Protein AF-A0A948UYG7-F1 (afdb_monomer_lite)

Radius of gyration: 14.76 Å; chains: 1; bounding box: 35×38×38 Å

Foldseek 3Di:
DDFPDKWKWAADDPPAGFIWTADPNWIWTWHQDPPFRWIWIDTPPWIKIWHWDDDQKTKIFIDTPPDTAKIWIDHPVDQWIWIDGPVAIWIFHFDPPDPWTKTFIGGPHDGQKIKTAPDPPDPMIMITGRDPPDDPVNVVVSNSVVNSVRDPPPVVPD

Sequence (158 aa):
MKPFRVIDCIPKRFPQKGFRLEHDGKLFDFTPYANLSGWKIAVGNVQYTIRRKGLLRFRWSMMHGSDTLITAEHDATQFHIDIISPSSVMRAERNPLIFLSTVDLVHGQEILAKIAPKHPFASAIRITLFTRDLPTETILFAVCLAISLWSPLPWRFR

Structure (mmCIF, N/CA/C/O backbone):
data_AF-A0A948UYG7-F1
#
_entry.id   AF-A0A948UYG7-F1
#
loop_
_atom_site.group_PDB
_atom_site.id
_atom_site.type_symbol
_atom_site.label_atom_id
_atom_site.label_alt_id
_atom_site.label_comp_id
_atom_site.label_asym_id
_atom_site.label_entity_id
_atom_site.label_seq_id
_atom_site.pdbx_PDB_ins_code
_atom_site.Cartn_x
_atom_site.Cartn_y
_atom_site.Cartn_z
_atom_site.occupancy
_atom_site.B_iso_or_equiv
_atom_site.auth_seq_id
_atom_site.auth_comp_id
_atom_site.auth_asym_id
_atom_site.auth_atom_id
_atom_site.pdbx_PDB_model_num
ATOM 1 N N . MET A 1 1 ? 5.744 21.004 -8.518 1.00 73.00 1 MET A N 1
ATOM 2 C CA . MET A 1 1 ? 4.387 20.624 -8.069 1.00 73.00 1 MET A CA 1
ATOM 3 C C . MET A 1 1 ? 4.318 20.746 -6.551 1.00 73.00 1 MET A C 1
ATOM 5 O O . MET A 1 1 ? 5.221 20.247 -5.887 1.00 73.00 1 MET A O 1
ATOM 9 N N . LYS A 1 2 ? 3.340 21.475 -5.999 1.00 83.44 2 LYS A N 1
ATOM 10 C CA . LYS A 1 2 ? 3.215 21.678 -4.542 1.00 83.44 2 LYS A CA 1
ATOM 11 C C . LYS A 1 2 ? 2.467 20.484 -3.930 1.00 83.44 2 LYS A C 1
ATOM 13 O O . LYS A 1 2 ? 1.477 20.065 -4.523 1.00 83.44 2 LYS A O 1
ATOM 18 N N . PRO A 1 3 ? 2.906 19.928 -2.789 1.00 88.69 3 PRO A N 1
ATOM 19 C CA . PRO A 1 3 ? 2.177 18.844 -2.145 1.00 88.69 3 PRO A CA 1
ATOM 20 C C . PRO A 1 3 ? 0.804 19.326 -1.676 1.00 88.69 3 PRO A C 1
ATOM 22 O O . PRO A 1 3 ? 0.690 20.396 -1.073 1.00 88.69 3 PRO A O 1
ATOM 25 N N . PHE A 1 4 ? -0.221 18.516 -1.930 1.00 89.81 4 PHE A N 1
ATOM 26 C CA . PHE A 1 4 ? -1.546 18.715 -1.356 1.00 89.81 4 PHE A CA 1
ATOM 27 C C . PHE A 1 4 ? -1.539 18.342 0.131 1.00 89.81 4 PHE A C 1
ATOM 29 O O . PHE A 1 4 ? -2.050 19.091 0.963 1.00 89.81 4 PHE A O 1
ATOM 36 N N . ARG A 1 5 ? -0.930 17.199 0.473 1.00 90.00 5 ARG A N 1
ATOM 37 C CA . ARG A 1 5 ? -0.868 16.694 1.847 1.00 90.00 5 ARG A CA 1
ATOM 38 C C . ARG A 1 5 ? 0.393 15.880 2.087 1.00 90.00 5 ARG 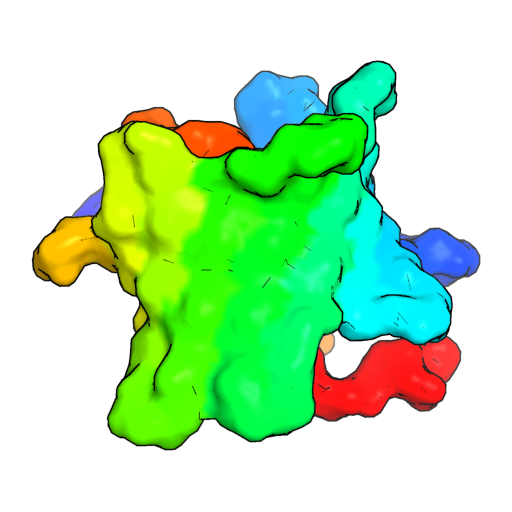A C 1
ATOM 40 O O . ARG A 1 5 ? 0.890 15.204 1.193 1.00 90.00 5 ARG A O 1
ATOM 47 N N . VAL A 1 6 ? 0.875 15.905 3.325 1.00 89.75 6 VAL A N 1
ATOM 48 C CA . VAL A 1 6 ? 1.944 15.028 3.803 1.00 89.75 6 VAL A CA 1
ATOM 49 C C . VAL A 1 6 ? 1.389 14.168 4.930 1.00 89.75 6 VAL A C 1
ATOM 51 O O . VAL A 1 6 ? 0.741 14.680 5.840 1.00 89.75 6 VAL A O 1
ATOM 54 N N . ILE A 1 7 ? 1.618 12.863 4.844 1.00 89.38 7 ILE A N 1
ATOM 55 C CA . ILE A 1 7 ? 1.169 11.866 5.809 1.00 89.38 7 ILE A CA 1
ATOM 56 C C . ILE A 1 7 ? 2.390 11.100 6.292 1.00 89.38 7 ILE A C 1
ATOM 58 O O . ILE A 1 7 ? 3.201 10.634 5.491 1.00 89.38 7 ILE A O 1
ATOM 62 N N . ASP A 1 8 ? 2.511 10.945 7.602 1.00 86.81 8 ASP A N 1
ATOM 63 C CA . ASP A 1 8 ? 3.599 10.189 8.199 1.00 86.81 8 ASP A CA 1
ATOM 64 C C . ASP A 1 8 ? 3.078 8.827 8.683 1.00 86.81 8 ASP A C 1
ATOM 66 O O . ASP A 1 8 ? 2.125 8.731 9.451 1.00 86.81 8 ASP A O 1
ATOM 70 N N . CYS A 1 9 ? 3.718 7.763 8.209 1.00 84.69 9 CYS A N 1
ATOM 71 C CA . CYS A 1 9 ? 3.488 6.388 8.617 1.00 84.69 9 CYS A CA 1
ATOM 72 C C . CYS A 1 9 ? 4.553 6.009 9.659 1.00 84.69 9 CYS A C 1
ATOM 74 O O . CYS A 1 9 ? 5.757 5.961 9.378 1.00 84.69 9 CYS A O 1
ATOM 76 N N . ILE A 1 10 ? 4.104 5.812 10.896 1.00 83.94 10 ILE A N 1
ATOM 77 C CA . ILE A 1 10 ? 4.943 5.680 12.085 1.00 83.94 10 ILE A CA 1
ATOM 78 C C . ILE A 1 10 ? 5.116 4.192 12.412 1.00 83.94 10 ILE A C 1
ATOM 80 O O . ILE A 1 10 ? 4.122 3.470 12.492 1.00 83.94 10 ILE A O 1
ATOM 84 N N . PRO A 1 11 ? 6.345 3.702 12.636 1.00 80.88 11 PRO A N 1
ATOM 85 C CA . PRO A 1 11 ? 6.562 2.323 13.049 1.00 80.88 11 PRO A CA 1
ATOM 86 C C . PRO A 1 11 ? 5.995 2.094 14.455 1.00 80.88 11 PRO A C 1
ATOM 88 O O . PRO A 1 11 ? 6.189 2.907 15.364 1.00 80.88 11 PRO A O 1
ATOM 91 N N . LYS A 1 12 ? 5.327 0.958 14.657 1.00 79.19 12 LYS A N 1
ATOM 92 C CA . LYS A 1 12 ? 4.938 0.504 15.994 1.00 79.19 12 LYS A CA 1
ATOM 93 C C . LYS A 1 12 ? 6.174 -0.014 16.736 1.00 79.19 12 LYS A C 1
ATOM 95 O O . LYS A 1 12 ? 7.045 -0.655 16.147 1.00 79.19 12 LYS A O 1
ATOM 100 N N . ARG A 1 13 ? 6.270 0.309 18.029 1.00 71.69 13 ARG A N 1
ATOM 101 C CA . ARG A 1 13 ? 7.353 -0.157 18.910 1.00 71.69 13 ARG A CA 1
ATOM 102 C C . ARG A 1 13 ? 6.998 -1.518 19.519 1.00 71.69 13 ARG A C 1
ATOM 104 O O . ARG A 1 13 ? 5.827 -1.884 19.608 1.00 71.69 13 ARG A O 1
ATOM 111 N N . PHE A 1 14 ? 8.029 -2.249 19.945 1.00 58.41 14 PHE A N 1
ATOM 112 C CA . PHE A 1 14 ? 7.907 -3.536 20.637 1.00 58.41 14 PHE A CA 1
ATOM 113 C C . PHE A 1 14 ? 6.857 -3.481 21.773 1.00 58.41 14 PHE A C 1
ATOM 115 O O . PHE A 1 14 ? 6.821 -2.473 22.483 1.00 58.41 14 PHE A O 1
ATOM 122 N N . PRO A 1 15 ? 6.019 -4.525 21.966 1.00 61.25 15 PRO A N 1
ATOM 123 C CA . PRO A 1 15 ? 6.032 -5.840 21.302 1.00 61.25 15 PRO A CA 1
ATOM 124 C C . PRO A 1 15 ? 5.285 -5.905 19.958 1.00 61.25 15 PRO A C 1
ATOM 126 O O . PRO A 1 15 ? 5.332 -6.928 19.277 1.00 61.25 15 PRO A O 1
ATOM 129 N N . GLN A 1 16 ? 4.606 -4.834 19.538 1.00 63.88 16 GLN A N 1
ATOM 130 C CA . GLN A 1 16 ? 3.817 -4.833 18.304 1.00 63.88 16 GLN A CA 1
ATOM 131 C C . GLN A 1 16 ? 4.687 -4.442 17.101 1.00 63.88 16 GLN A C 1
ATOM 133 O O . GLN A 1 16 ? 5.018 -3.273 16.917 1.00 63.88 16 GLN A O 1
ATOM 138 N N . LYS A 1 17 ? 5.050 -5.412 16.252 1.00 71.50 17 LYS A N 1
ATOM 139 C CA . LYS A 1 17 ? 5.694 -5.141 14.953 1.00 71.50 17 LYS A CA 1
ATOM 140 C C . LYS A 1 17 ? 4.644 -4.612 13.967 1.00 71.50 17 LYS A C 1
ATOM 142 O O . LYS A 1 17 ? 3.571 -5.197 13.851 1.00 71.50 17 LYS A O 1
ATOM 147 N N . GLY A 1 18 ? 4.939 -3.526 13.250 1.00 80.12 18 GLY A N 1
ATOM 148 C CA . GLY A 1 18 ? 4.016 -2.961 12.262 1.00 80.12 18 GLY A CA 1
ATOM 149 C C . GLY A 1 18 ? 4.156 -1.458 12.063 1.00 80.12 18 GLY A C 1
ATOM 150 O O . GLY A 1 18 ? 5.148 -0.858 12.473 1.00 80.12 18 GLY A O 1
ATOM 151 N N . PHE A 1 19 ? 3.140 -0.854 11.454 1.00 82.62 19 PHE A N 1
ATOM 152 C CA . PHE A 1 19 ? 3.061 0.585 11.221 1.00 82.62 19 PHE A CA 1
ATOM 153 C C . PHE A 1 19 ? 1.683 1.130 11.581 1.00 82.62 19 PHE A C 1
ATOM 155 O O . PHE A 1 19 ? 0.702 0.390 11.635 1.00 82.62 19 PHE A O 1
ATOM 162 N N . ARG A 1 20 ? 1.619 2.435 11.816 1.00 86.88 20 ARG A N 1
ATOM 163 C CA . ARG A 1 20 ? 0.389 3.197 11.978 1.00 86.88 20 ARG A CA 1
ATOM 164 C C . ARG A 1 20 ? 0.417 4.394 11.044 1.00 86.88 20 ARG A C 1
ATOM 166 O O . ARG A 1 20 ? 1.397 5.133 11.018 1.00 86.88 20 ARG A O 1
ATOM 173 N N . LEU A 1 21 ? -0.668 4.592 10.316 1.00 87.88 21 LEU A N 1
ATOM 174 C CA . LEU A 1 21 ? -0.898 5.752 9.463 1.00 87.88 21 LEU A CA 1
ATOM 175 C C . LEU A 1 21 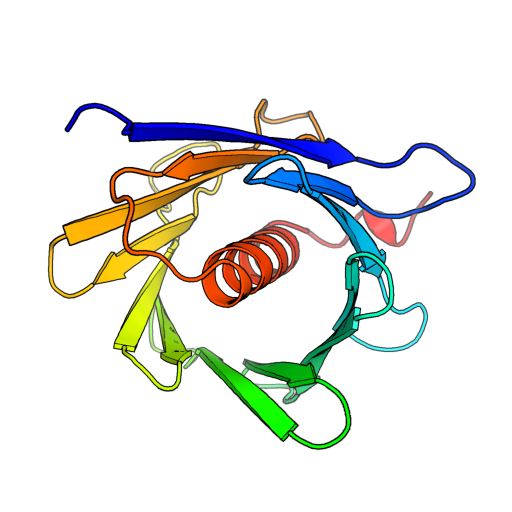? -2.149 6.471 9.954 1.00 87.88 21 LEU A C 1
ATOM 177 O O . LEU A 1 21 ? -3.130 5.819 10.302 1.00 87.88 21 LEU A O 1
ATOM 181 N N . GLU A 1 22 ? -2.132 7.795 9.928 1.00 86.25 22 GLU A N 1
ATOM 182 C CA . GLU A 1 22 ? -3.339 8.601 10.071 1.00 86.25 22 GLU A CA 1
ATOM 183 C C . GLU A 1 22 ? -3.688 9.246 8.729 1.00 86.25 22 GLU A C 1
ATOM 185 O O . GLU A 1 22 ? -2.887 9.985 8.157 1.00 86.25 22 GLU A O 1
ATOM 190 N N . HIS A 1 23 ? -4.882 8.972 8.212 1.00 81.50 23 HIS A N 1
ATOM 191 C CA . HIS A 1 23 ? -5.372 9.557 6.969 1.00 81.50 23 HIS A CA 1
ATOM 192 C C . HIS A 1 23 ? -6.856 9.898 7.108 1.00 81.50 23 HIS A C 1
ATOM 194 O O . HIS A 1 23 ? -7.632 9.099 7.619 1.00 81.50 23 HIS A O 1
ATOM 200 N N . ASP A 1 24 ? -7.237 11.115 6.713 1.00 82.06 24 ASP A N 1
ATOM 201 C CA . ASP A 1 24 ? -8.607 11.643 6.870 1.00 82.06 24 ASP A CA 1
ATOM 202 C C . ASP A 1 24 ? -9.217 11.457 8.272 1.00 82.06 24 ASP A C 1
ATOM 204 O O . ASP A 1 24 ? -10.381 11.096 8.422 1.00 82.06 24 ASP A O 1
ATOM 208 N N . GLY A 1 25 ? -8.411 11.666 9.321 1.00 80.94 25 GLY A N 1
ATOM 209 C CA . GLY A 1 25 ? -8.841 11.509 10.716 1.00 80.94 25 GLY A CA 1
ATOM 210 C C . GLY A 1 25 ? -9.076 10.056 11.144 1.00 80.94 25 GLY A C 1
ATOM 211 O O . GLY A 1 25 ? -9.523 9.808 12.261 1.00 80.94 25 GLY A O 1
ATOM 212 N N . LYS A 1 26 ? -8.772 9.081 10.279 1.00 84.25 26 LYS A N 1
ATOM 213 C CA . LYS A 1 26 ? -8.835 7.648 10.574 1.00 84.25 26 LYS A CA 1
ATOM 214 C C . LYS A 1 26 ? -7.435 7.094 10.800 1.00 84.25 26 LYS A C 1
ATOM 216 O O . LYS A 1 26 ? -6.490 7.429 10.084 1.00 84.25 26 LYS A O 1
ATOM 221 N N . LEU A 1 27 ? -7.318 6.210 11.787 1.00 86.69 27 LEU A N 1
ATOM 222 C CA . LEU A 1 27 ? -6.094 5.468 12.069 1.00 86.69 27 LEU A CA 1
ATOM 223 C C . LEU A 1 27 ? -6.126 4.113 11.364 1.00 86.69 27 LEU A C 1
ATOM 225 O O . LEU A 1 27 ? -7.104 3.372 11.461 1.00 86.69 27 LEU A O 1
ATOM 229 N N . PHE A 1 28 ? -5.025 3.792 10.694 1.00 86.62 28 PHE A N 1
ATOM 230 C CA . PHE A 1 28 ? -4.817 2.552 9.960 1.00 86.62 28 PHE A CA 1
ATOM 231 C C . PHE A 1 28 ? -3.636 1.820 10.575 1.00 86.62 28 PHE A C 1
ATOM 233 O O . PHE A 1 28 ? -2.502 2.308 10.546 1.00 86.62 28 PHE A O 1
ATOM 240 N N . ASP A 1 29 ? -3.905 0.642 11.126 1.00 87.25 29 ASP A N 1
ATOM 241 C CA . ASP A 1 29 ? -2.888 -0.185 11.761 1.00 87.25 29 ASP A CA 1
ATOM 242 C C . ASP A 1 29 ? -2.456 -1.316 10.826 1.00 87.25 29 ASP A C 1
ATOM 244 O O . ASP A 1 29 ? -3.222 -2.230 10.523 1.00 87.25 29 ASP A O 1
ATOM 248 N N . PHE A 1 30 ? -1.196 -1.263 10.401 1.00 85.25 30 PHE A N 1
ATOM 249 C CA . PHE A 1 30 ? -0.551 -2.232 9.526 1.00 85.25 30 PHE A CA 1
ATOM 250 C C . PHE A 1 30 ? 0.177 -3.269 10.368 1.00 85.25 30 PHE A C 1
ATOM 252 O O . PHE A 1 30 ? 1.114 -2.940 11.097 1.00 85.25 30 PHE A O 1
ATOM 259 N N . THR A 1 31 ? -0.213 -4.529 10.234 1.00 84.31 31 THR A N 1
ATOM 260 C CA . THR A 1 31 ? 0.408 -5.653 10.939 1.00 84.31 31 THR A CA 1
ATOM 261 C C . THR A 1 31 ? 0.970 -6.640 9.914 1.00 84.31 31 THR A C 1
ATOM 263 O O . THR A 1 31 ? 0.218 -7.093 9.047 1.00 84.31 31 THR A O 1
ATOM 266 N N . PRO A 1 32 ? 2.269 -6.981 9.958 1.00 74.69 32 PRO A N 1
ATOM 267 C CA . PRO A 1 32 ? 2.840 -7.974 9.056 1.00 74.69 32 PRO A CA 1
ATOM 268 C C . PRO A 1 32 ? 2.284 -9.370 9.376 1.00 74.69 32 PRO A C 1
ATOM 270 O O . PRO A 1 32 ? 2.032 -9.701 10.535 1.00 74.69 32 PRO A O 1
ATOM 273 N N . TYR A 1 33 ? 2.116 -10.216 8.360 1.00 71.56 33 TYR A N 1
ATOM 274 C CA . TYR A 1 33 ? 1.842 -11.637 8.585 1.00 71.56 33 TYR A CA 1
ATOM 275 C C . TYR A 1 33 ? 3.119 -12.362 9.037 1.00 71.56 33 TYR A C 1
ATOM 277 O O . TYR A 1 33 ? 4.153 -12.262 8.384 1.00 71.56 33 TYR A O 1
ATOM 285 N N . ALA A 1 34 ? 3.035 -13.146 10.117 1.00 55.03 34 ALA A N 1
ATOM 286 C CA . ALA A 1 34 ? 4.173 -13.916 10.633 1.00 55.03 34 ALA A CA 1
ATOM 287 C C . ALA A 1 34 ? 4.643 -15.030 9.670 1.00 55.03 34 ALA A C 1
ATOM 289 O O . ALA A 1 34 ? 5.839 -15.278 9.560 1.00 55.03 34 ALA A O 1
ATOM 290 N N . ASN A 1 35 ? 3.713 -15.651 8.930 1.00 52.25 35 ASN A N 1
ATOM 291 C CA . ASN A 1 35 ? 3.972 -16.856 8.122 1.00 52.25 35 ASN A CA 1
ATOM 292 C C . ASN A 1 35 ? 3.707 -16.674 6.615 1.00 52.25 35 ASN A C 1
ATOM 294 O O . ASN A 1 35 ? 3.827 -17.623 5.847 1.00 52.25 35 ASN A O 1
ATOM 298 N N . LEU A 1 36 ? 3.325 -15.471 6.176 1.00 51.78 36 LEU A N 1
ATOM 299 C CA . LEU A 1 36 ? 3.053 -15.155 4.772 1.00 51.78 36 LEU A CA 1
ATOM 300 C C . LEU A 1 36 ? 3.735 -13.842 4.399 1.00 51.78 36 LEU A C 1
ATOM 302 O O . LEU A 1 36 ? 3.792 -12.912 5.198 1.00 51.78 36 LEU A O 1
ATOM 306 N N . SER A 1 37 ? 4.180 -13.738 3.150 1.00 66.38 37 SER A N 1
ATOM 307 C CA . SER A 1 37 ? 4.600 -12.474 2.545 1.00 66.38 37 SER A CA 1
ATOM 308 C C . SER A 1 37 ? 3.374 -11.559 2.372 1.00 66.38 37 SER A C 1
ATOM 310 O O . SER A 1 37 ? 2.746 -11.557 1.314 1.00 66.38 37 SER A O 1
ATOM 312 N N . GLY A 1 38 ? 2.964 -10.828 3.412 1.00 76.56 38 GLY A N 1
ATOM 313 C CA . GLY A 1 38 ? 1.742 -10.020 3.372 1.00 76.56 38 GLY A CA 1
ATOM 314 C C . GLY A 1 38 ? 1.499 -9.132 4.593 1.00 76.56 38 GLY A C 1
ATOM 315 O O . GLY A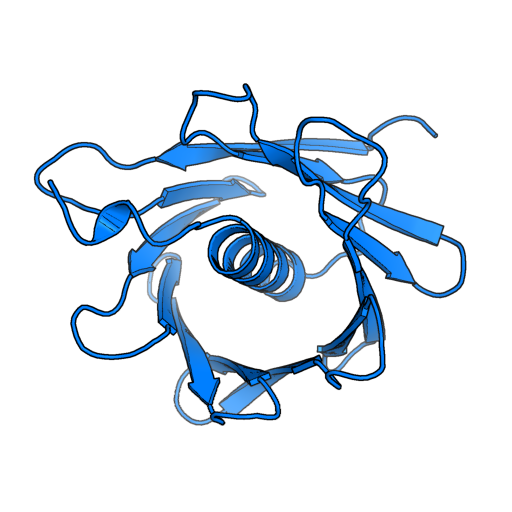 1 38 ? 2.233 -9.187 5.579 1.00 76.56 38 GLY A O 1
ATOM 316 N N . TRP A 1 39 ? 0.425 -8.341 4.528 1.00 82.50 39 TRP A N 1
ATOM 317 C CA . TRP A 1 39 ? 0.019 -7.372 5.554 1.00 82.50 39 TRP A CA 1
ATOM 318 C C . TRP A 1 39 ? -1.470 -7.508 5.892 1.00 82.50 39 TRP A C 1
ATOM 320 O O . TRP A 1 39 ? -2.288 -7.777 5.015 1.00 82.50 39 TRP A O 1
ATOM 330 N N . LYS A 1 40 ? -1.835 -7.300 7.157 1.00 87.56 40 LYS A N 1
ATOM 331 C CA . LYS A 1 40 ? -3.205 -6.984 7.582 1.00 87.56 40 LYS A CA 1
ATOM 332 C C . LYS A 1 40 ? -3.290 -5.497 7.877 1.00 87.56 40 LYS A C 1
ATOM 334 O O . LYS A 1 40 ? -2.380 -4.959 8.505 1.00 87.56 40 LYS A O 1
ATOM 339 N N . ILE A 1 41 ? -4.374 -4.859 7.463 1.00 87.50 41 ILE A N 1
ATOM 340 C CA . ILE A 1 41 ? -4.630 -3.447 7.740 1.00 87.50 41 ILE A CA 1
ATOM 341 C C . ILE A 1 41 ? -5.999 -3.349 8.398 1.00 87.50 41 ILE A C 1
ATOM 343 O O . ILE A 1 41 ? -6.987 -3.781 7.807 1.00 87.50 41 ILE A O 1
ATOM 347 N N . ALA A 1 42 ? -6.050 -2.819 9.616 1.00 84.94 42 ALA A N 1
ATOM 348 C CA . ALA A 1 42 ? -7.290 -2.630 10.365 1.00 84.94 42 ALA A CA 1
ATOM 349 C C . ALA A 1 42 ? -7.715 -1.156 10.356 1.00 84.94 42 ALA A C 1
ATOM 351 O O . ALA A 1 42 ? -6.883 -0.276 10.592 1.00 84.94 42 ALA A O 1
ATOM 352 N N . VAL A 1 43 ? -9.005 -0.915 10.093 1.00 81.31 43 VAL A N 1
ATOM 353 C CA . VAL A 1 43 ? -9.645 0.409 10.007 1.00 81.31 43 VAL A CA 1
ATOM 354 C C . VAL A 1 43 ? -11.016 0.345 10.677 1.00 81.31 43 VAL A C 1
ATOM 356 O O . VAL A 1 43 ? -12.012 -0.029 10.056 1.00 81.31 43 VAL A O 1
ATOM 359 N N . GLY A 1 44 ? -11.088 0.668 11.969 1.00 80.19 44 GLY A N 1
ATOM 360 C CA . GLY A 1 44 ? -12.304 0.411 12.751 1.00 80.19 44 GLY A CA 1
ATOM 361 C C . GLY A 1 44 ? -12.683 -1.075 12.685 1.00 80.19 44 GLY A C 1
ATOM 362 O O . GLY A 1 44 ? -11.878 -1.923 13.061 1.00 80.19 44 GLY A O 1
ATOM 363 N N . ASN A 1 45 ? -13.871 -1.384 12.151 1.00 80.38 45 ASN A N 1
ATOM 364 C CA . ASN A 1 45 ? -14.363 -2.760 11.972 1.00 80.38 45 ASN A CA 1
ATOM 365 C C . ASN A 1 45 ? -14.023 -3.374 10.599 1.00 80.38 45 ASN A C 1
ATOM 367 O O . ASN A 1 45 ? -14.380 -4.519 10.334 1.00 80.38 45 ASN A O 1
ATOM 371 N N . VAL A 1 46 ? -13.358 -2.625 9.715 1.00 83.88 46 VAL A N 1
ATOM 372 C CA . VAL A 1 46 ? -12.955 -3.095 8.385 1.00 83.88 46 VAL A CA 1
ATOM 373 C C . VAL A 1 46 ? -11.535 -3.642 8.450 1.00 83.88 46 VAL A C 1
ATOM 375 O O . VAL A 1 46 ? -10.635 -3.013 9.013 1.00 83.88 46 VAL A O 1
ATOM 378 N N . GLN A 1 47 ? -11.317 -4.809 7.844 1.00 88.44 47 GLN A N 1
ATOM 379 C CA . GLN A 1 47 ? -9.995 -5.420 7.752 1.00 88.44 47 GLN A CA 1
ATOM 380 C C . GLN A 1 47 ? -9.637 -5.717 6.299 1.00 88.44 47 GLN A C 1
ATOM 382 O O . GLN A 1 47 ? -10.269 -6.544 5.642 1.00 88.44 47 GLN A O 1
ATOM 387 N N . TYR A 1 48 ? -8.547 -5.115 5.8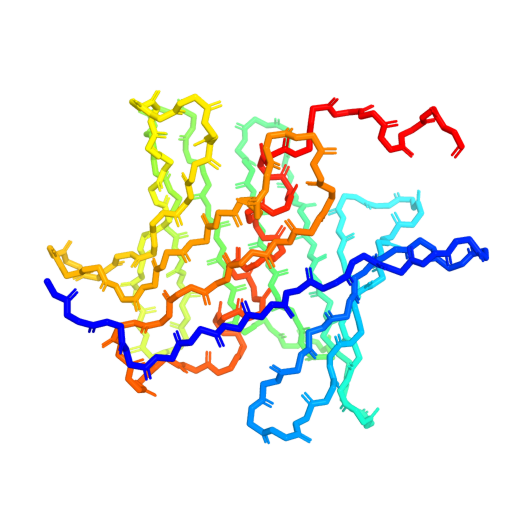38 1.00 90.06 48 TYR A N 1
ATOM 388 C CA . TYR A 1 48 ? -7.949 -5.435 4.553 1.00 90.06 48 TYR A CA 1
ATOM 389 C C . TYR A 1 48 ? -6.803 -6.425 4.725 1.00 90.06 48 TYR A C 1
ATOM 391 O O . TYR A 1 48 ? -6.061 -6.407 5.712 1.00 90.06 48 TYR A O 1
ATOM 399 N N . THR A 1 49 ? -6.639 -7.300 3.742 1.00 89.75 49 THR A N 1
ATOM 400 C CA . THR A 1 49 ? -5.546 -8.268 3.691 1.00 89.75 49 THR A CA 1
ATOM 401 C C . THR A 1 49 ? -4.772 -8.091 2.399 1.00 89.75 49 THR A C 1
ATOM 403 O O . THR A 1 49 ? -5.336 -8.210 1.319 1.00 89.75 49 THR A O 1
ATOM 406 N N . ILE A 1 50 ? -3.469 -7.851 2.507 1.00 88.06 50 ILE A N 1
ATOM 407 C CA . ILE A 1 50 ? -2.553 -7.791 1.373 1.00 88.06 50 ILE A CA 1
ATOM 408 C C . ILE A 1 50 ? -1.743 -9.079 1.322 1.00 88.06 50 ILE A C 1
ATOM 410 O O . ILE A 1 50 ? -1.065 -9.432 2.288 1.00 88.06 50 ILE A O 1
ATOM 414 N N . ARG A 1 51 ? -1.790 -9.777 0.188 1.00 86.75 51 ARG A N 1
ATOM 415 C CA . ARG A 1 51 ? -1.051 -11.024 -0.050 1.00 86.75 51 ARG A CA 1
ATOM 416 C C . ARG A 1 51 ? -0.114 -10.863 -1.233 1.00 86.75 51 ARG A C 1
ATOM 418 O O . ARG A 1 51 ? -0.551 -10.407 -2.287 1.00 86.75 51 ARG A O 1
ATOM 425 N N . ARG A 1 52 ? 1.136 -11.301 -1.077 1.00 82.31 52 ARG A N 1
ATOM 426 C CA . ARG A 1 52 ? 2.084 -11.523 -2.173 1.00 82.31 52 ARG A CA 1
ATOM 427 C C . ARG A 1 52 ? 2.039 -12.994 -2.592 1.00 82.31 52 ARG A C 1
ATOM 429 O O . ARG A 1 52 ? 2.107 -13.880 -1.742 1.00 82.31 52 ARG A O 1
ATOM 436 N N . LYS A 1 53 ? 1.944 -13.251 -3.893 1.00 78.12 53 LYS A N 1
ATOM 437 C CA . LYS A 1 53 ? 2.007 -14.572 -4.529 1.00 78.12 53 LYS A CA 1
ATOM 438 C C . LYS A 1 53 ? 3.086 -14.575 -5.619 1.00 78.12 53 LYS A C 1
ATOM 440 O O . LYS A 1 53 ? 3.377 -13.530 -6.1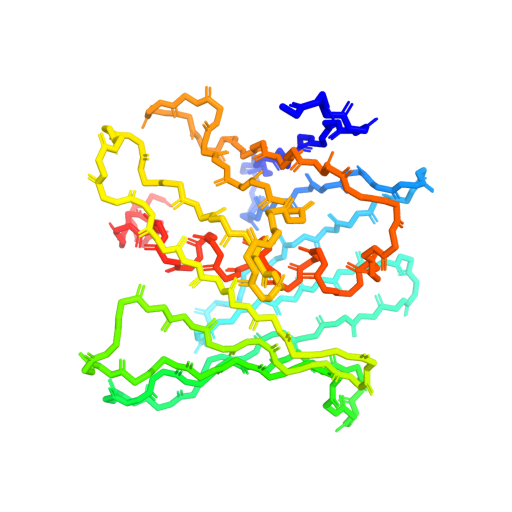95 1.00 78.12 53 LYS A O 1
ATOM 445 N N . GLY A 1 54 ? 3.625 -15.762 -5.904 1.00 66.50 54 GLY A N 1
ATOM 446 C CA . GLY A 1 54 ? 4.602 -16.005 -6.972 1.00 66.50 54 GLY A CA 1
ATOM 447 C C . GLY A 1 54 ? 6.066 -15.841 -6.541 1.00 66.50 54 GLY A C 1
ATOM 448 O O . GLY A 1 54 ? 6.393 -14.981 -5.722 1.00 66.50 54 GLY A O 1
ATOM 449 N N . LEU A 1 55 ? 6.934 -16.714 -7.073 1.00 58.97 55 LEU A N 1
ATOM 450 C CA . LEU A 1 55 ? 8.386 -16.708 -6.830 1.00 58.97 55 LEU A CA 1
ATOM 451 C C . LEU A 1 55 ? 9.153 -15.815 -7.821 1.00 58.97 55 LEU A C 1
ATOM 453 O O . LEU A 1 55 ? 10.072 -15.120 -7.406 1.00 58.97 55 LEU A O 1
ATOM 457 N N . LEU A 1 56 ? 8.785 -15.857 -9.109 1.00 53.53 56 LEU A N 1
ATOM 458 C CA . LEU A 1 56 ? 9.485 -15.162 -10.206 1.00 53.53 56 LEU A CA 1
ATOM 459 C C . LEU A 1 56 ? 8.725 -13.934 -10.723 1.00 53.53 56 LEU A C 1
ATOM 461 O O . LEU A 1 56 ? 9.335 -12.936 -11.088 1.00 53.53 56 LEU A O 1
ATOM 465 N N . ARG A 1 57 ? 7.389 -13.992 -10.711 1.00 62.50 57 ARG A N 1
ATOM 466 C CA . ARG A 1 57 ? 6.507 -12.836 -10.898 1.00 62.50 57 ARG A CA 1
ATOM 467 C C . ARG A 1 57 ? 5.876 -12.526 -9.563 1.00 62.50 57 ARG A C 1
ATOM 469 O O . ARG A 1 57 ? 5.160 -13.364 -9.011 1.00 62.50 57 ARG A O 1
ATOM 476 N N . PHE A 1 58 ? 6.184 -11.361 -9.016 1.00 75.50 58 PHE A N 1
ATOM 477 C CA . PHE A 1 58 ? 5.595 -10.960 -7.752 1.00 75.50 58 PHE A CA 1
ATOM 478 C C . PHE A 1 58 ? 4.251 -10.317 -8.039 1.00 75.50 58 PHE A C 1
ATOM 480 O O . PHE A 1 58 ? 4.176 -9.256 -8.651 1.00 75.50 58 PHE A O 1
ATOM 487 N N . ARG A 1 59 ? 3.190 -10.984 -7.591 1.00 85.25 59 ARG A N 1
ATOM 488 C CA . ARG A 1 59 ? 1.836 -10.453 -7.648 1.00 85.25 59 ARG A CA 1
ATOM 489 C C . ARG A 1 59 ? 1.374 -10.116 -6.244 1.00 85.25 59 ARG A C 1
ATOM 491 O O . ARG A 1 59 ? 1.378 -10.979 -5.368 1.00 85.25 59 ARG A O 1
ATOM 498 N N . TRP A 1 60 ? 0.953 -8.881 -6.027 1.00 87.75 60 TRP A N 1
ATOM 499 C CA . TRP A 1 60 ? 0.302 -8.449 -4.798 1.00 87.75 60 TRP A CA 1
ATOM 500 C C . TRP A 1 60 ? -1.195 -8.291 -5.033 1.00 87.75 60 TRP A C 1
ATOM 502 O O . TRP A 1 60 ? -1.641 -7.956 -6.125 1.00 87.75 60 TRP A O 1
ATOM 512 N N . SER A 1 61 ? -1.982 -8.553 -4.000 1.00 90.12 61 SER A N 1
ATOM 513 C CA . SER A 1 61 ? -3.434 -8.371 -4.026 1.00 90.12 61 SER A CA 1
ATOM 514 C C . SER A 1 61 ? -3.903 -7.841 -2.685 1.00 90.12 61 SER A C 1
ATOM 516 O O . SER A 1 61 ? -3.469 -8.356 -1.656 1.00 90.12 61 SER A O 1
ATOM 518 N N . MET A 1 62 ? -4.754 -6.820 -2.703 1.00 91.00 62 MET A N 1
ATOM 519 C CA . MET A 1 62 ? -5.499 -6.320 -1.554 1.00 91.00 62 MET A CA 1
ATOM 520 C C . MET A 1 62 ? -6.906 -6.891 -1.595 1.00 91.00 62 MET A C 1
ATOM 522 O O . MET A 1 62 ? -7.583 -6.798 -2.616 1.00 91.00 62 MET A O 1
ATOM 526 N N . MET A 1 63 ? -7.340 -7.460 -0.479 1.00 91.19 63 MET A N 1
ATOM 527 C CA . MET A 1 63 ? -8.649 -8.079 -0.338 1.00 91.19 63 MET A CA 1
ATOM 528 C C . MET A 1 63 ? -9.413 -7.496 0.845 1.00 91.19 63 MET A C 1
ATOM 530 O O . MET A 1 63 ? -8.807 -7.200 1.880 1.00 91.19 63 MET A O 1
ATOM 534 N N . HIS A 1 64 ? -10.733 -7.410 0.713 1.00 89.00 64 HIS A N 1
ATOM 535 C CA . HIS A 1 64 ? -11.674 -7.172 1.804 1.00 89.00 64 HIS A CA 1
ATOM 536 C C . HIS A 1 64 ? -12.664 -8.342 1.836 1.00 89.00 64 HIS A C 1
ATOM 538 O O . HIS A 1 64 ? -13.390 -8.568 0.874 1.00 89.00 64 HIS A O 1
ATOM 544 N N . GLY A 1 65 ? -12.637 -9.148 2.901 1.00 84.94 65 GLY A N 1
ATOM 545 C CA . GLY A 1 65 ? -13.353 -10.429 2.906 1.00 84.94 65 GLY A CA 1
ATOM 546 C C . GLY A 1 65 ? -12.855 -11.363 1.792 1.00 84.94 65 GLY A C 1
ATOM 547 O O . GLY A 1 65 ? -11.663 -11.684 1.738 1.00 84.94 65 GLY A O 1
ATOM 548 N N . SER A 1 66 ? -13.765 -11.798 0.916 1.00 84.94 66 SER A N 1
ATOM 549 C CA . SER A 1 66 ? -13.475 -12.596 -0.287 1.00 84.94 66 SER A CA 1
ATOM 550 C C . SER A 1 66 ? -13.075 -11.763 -1.505 1.00 84.94 66 SER A C 1
ATOM 552 O O . SER A 1 66 ? -12.509 -12.309 -2.454 1.00 84.94 66 SER A O 1
ATOM 554 N N . ASP A 1 67 ? -13.337 -10.459 -1.483 1.00 88.00 67 ASP A N 1
ATOM 555 C CA . ASP A 1 67 ? -13.302 -9.632 -2.682 1.00 88.00 67 ASP A CA 1
ATOM 556 C C . ASP A 1 67 ? -11.910 -9.051 -2.893 1.00 88.00 67 ASP A C 1
ATOM 558 O O . ASP A 1 67 ? -11.282 -8.530 -1.967 1.00 88.00 67 ASP A O 1
ATOM 562 N N . THR A 1 68 ? -11.407 -9.148 -4.124 1.00 88.75 68 THR A N 1
ATOM 563 C CA . THR A 1 68 ? -10.127 -8.541 -4.505 1.00 88.75 68 THR A CA 1
ATOM 564 C C . THR A 1 68 ? -10.377 -7.117 -4.976 1.00 88.75 68 THR A C 1
ATOM 566 O O . THR A 1 68 ? -11.072 -6.910 -5.964 1.00 88.75 68 THR A O 1
ATOM 569 N N . LEU A 1 69 ? -9.796 -6.147 -4.272 1.00 89.31 69 LEU A N 1
ATOM 570 C CA . LEU A 1 69 ? -9.980 -4.724 -4.551 1.00 89.31 69 LEU A CA 1
ATOM 571 C C . LEU A 1 69 ? -8.887 -4.178 -5.462 1.00 89.31 69 LEU A C 1
ATOM 573 O O . LEU A 1 69 ? -9.169 -3.465 -6.414 1.00 89.31 69 LEU A O 1
ATOM 577 N N . ILE A 1 70 ? -7.629 -4.497 -5.158 1.00 90.25 70 ILE A N 1
ATOM 578 C CA . ILE A 1 70 ? -6.468 -3.945 -5.861 1.00 90.25 70 ILE A CA 1
ATOM 579 C C . ILE A 1 70 ? -5.504 -5.079 -6.155 1.00 90.25 70 ILE A C 1
ATOM 581 O O . ILE A 1 70 ? -5.258 -5.928 -5.295 1.00 90.25 70 ILE A O 1
ATOM 585 N N . THR A 1 71 ? -4.921 -5.091 -7.347 1.00 90.19 71 THR A N 1
ATOM 586 C CA . THR A 1 71 ? -3.827 -6.003 -7.685 1.00 90.19 71 THR A CA 1
ATOM 587 C C . THR A 1 71 ? -2.623 -5.237 -8.181 1.00 90.19 71 THR A C 1
ATOM 589 O O . THR A 1 71 ? -2.773 -4.225 -8.851 1.00 90.19 71 THR A O 1
ATOM 592 N N . ALA A 1 72 ? -1.435 -5.747 -7.883 1.00 86.81 72 ALA A N 1
ATOM 593 C CA . ALA A 1 72 ? -0.206 -5.279 -8.492 1.00 86.81 72 ALA A CA 1
ATOM 594 C C . ALA A 1 72 ? 0.602 -6.437 -9.049 1.00 86.81 72 ALA A C 1
ATOM 596 O O . ALA A 1 72 ? 0.663 -7.498 -8.425 1.00 86.81 72 ALA A O 1
ATOM 597 N N . GLU A 1 73 ? 1.248 -6.222 -10.185 1.00 84.50 73 GLU A N 1
ATOM 598 C CA . GLU A 1 73 ? 2.128 -7.201 -10.813 1.00 84.50 73 GLU A CA 1
ATOM 599 C C . GLU A 1 73 ? 3.470 -6.552 -11.143 1.00 84.50 73 GLU A C 1
ATOM 601 O O . GLU A 1 73 ? 3.530 -5.457 -11.694 1.00 84.50 73 GLU A O 1
ATOM 606 N N . HIS A 1 74 ? 4.549 -7.223 -10.746 1.00 77.75 74 HIS A N 1
ATOM 607 C CA . HIS A 1 74 ? 5.903 -6.867 -11.141 1.00 77.75 74 HIS A CA 1
ATOM 608 C C . HIS A 1 74 ? 6.406 -7.906 -12.136 1.00 77.75 74 HIS A C 1
ATOM 610 O O . HIS A 1 74 ? 6.676 -9.057 -11.762 1.00 77.75 74 HIS A O 1
ATOM 616 N N . ASP A 1 75 ? 6.546 -7.481 -13.386 1.00 68.25 75 ASP A N 1
ATOM 617 C CA . ASP A 1 75 ? 7.320 -8.207 -14.378 1.00 68.25 75 ASP A CA 1
ATOM 618 C C . ASP A 1 75 ? 8.807 -7.937 -14.116 1.00 68.25 75 ASP A C 1
ATOM 620 O O . ASP A 1 75 ? 9.235 -6.790 -14.041 1.00 68.25 75 ASP A O 1
ATOM 624 N N . ALA A 1 76 ? 9.612 -8.990 -13.963 1.00 64.50 76 ALA A N 1
ATOM 625 C CA . ALA A 1 76 ? 11.048 -8.868 -13.709 1.00 64.50 76 ALA A CA 1
ATOM 626 C C . ALA A 1 76 ? 11.816 -8.151 -14.839 1.00 64.50 76 ALA A C 1
ATOM 628 O O . ALA A 1 76 ? 12.967 -7.768 -14.644 1.00 64.50 76 ALA A O 1
ATOM 629 N N . THR A 1 77 ? 11.193 -7.973 -16.006 1.00 64.38 77 THR A N 1
ATOM 630 C CA . THR A 1 77 ? 11.736 -7.206 -17.135 1.00 64.38 77 THR A CA 1
ATOM 631 C C . THR A 1 77 ? 11.457 -5.702 -17.048 1.00 64.38 77 THR A C 1
ATOM 633 O O . THR A 1 77 ? 12.045 -4.927 -17.802 1.00 64.38 77 THR A O 1
ATOM 636 N N . GLN A 1 78 ? 10.589 -5.267 -16.130 1.00 66.00 78 GLN A N 1
ATOM 637 C CA . GLN A 1 78 ? 10.148 -3.883 -15.993 1.00 66.00 78 GLN A CA 1
ATOM 638 C C . GLN A 1 78 ? 10.639 -3.274 -14.673 1.00 66.00 78 GLN A C 1
ATOM 640 O O . GLN A 1 78 ? 10.659 -3.919 -13.630 1.00 66.00 78 GLN A O 1
ATOM 645 N N . PHE A 1 79 ? 11.012 -1.991 -14.700 1.00 68.81 79 PHE A N 1
ATOM 646 C CA . PHE A 1 79 ? 11.425 -1.238 -13.503 1.00 68.81 79 PHE A CA 1
ATOM 647 C C . PHE A 1 79 ? 10.245 -0.607 -12.736 1.00 68.81 79 PHE A C 1
ATOM 649 O O . PHE A 1 79 ? 10.451 0.206 -11.832 1.00 68.81 79 PHE A O 1
ATOM 656 N N . HIS A 1 80 ? 9.010 -0.962 -13.098 1.00 77.31 80 HIS A N 1
ATOM 657 C CA . HIS A 1 80 ? 7.782 -0.454 -12.492 1.00 77.31 80 HIS A CA 1
ATOM 658 C C . HIS A 1 80 ? 6.827 -1.592 -12.128 1.00 77.31 80 HIS A C 1
ATOM 660 O O . HIS A 1 80 ? 6.992 -2.732 -12.558 1.00 77.31 80 HIS A O 1
ATOM 666 N N . ILE A 1 81 ? 5.839 -1.273 -11.295 1.00 83.38 81 ILE A N 1
ATOM 667 C CA . ILE A 1 81 ? 4.777 -2.186 -10.874 1.00 83.38 81 ILE A CA 1
ATOM 668 C C . ILE A 1 81 ? 3.447 -1.566 -11.265 1.00 83.38 81 ILE A C 1
ATOM 670 O O . ILE A 1 81 ? 3.090 -0.512 -10.737 1.00 83.38 81 ILE A O 1
ATOM 674 N N . ASP A 1 82 ? 2.703 -2.222 -12.147 1.00 86.06 82 ASP A N 1
ATOM 675 C CA . ASP A 1 82 ? 1.344 -1.795 -12.468 1.00 86.06 82 ASP A CA 1
ATOM 676 C C . ASP A 1 82 ? 0.429 -2.095 -11.272 1.00 86.06 82 ASP A C 1
ATOM 678 O O . ASP A 1 82 ? 0.422 -3.206 -10.743 1.00 86.06 82 ASP A O 1
ATOM 682 N N . ILE A 1 83 ? -0.335 -1.096 -10.831 1.00 86.38 83 ILE A N 1
ATOM 683 C CA . ILE A 1 83 ? -1.352 -1.167 -9.782 1.00 86.38 83 ILE A CA 1
ATOM 684 C C . ILE A 1 83 ? -2.709 -0.981 -10.450 1.00 86.38 83 ILE A C 1
ATOM 686 O O . ILE A 1 83 ? -3.039 0.096 -10.940 1.00 86.38 83 ILE A O 1
ATOM 690 N N . ILE A 1 84 ? -3.511 -2.036 -10.431 1.00 86.44 84 ILE A N 1
ATOM 691 C CA . ILE A 1 84 ? -4.848 -2.070 -11.011 1.00 86.44 84 ILE A CA 1
ATOM 692 C C . ILE A 1 84 ? -5.854 -1.983 -9.869 1.00 86.44 84 ILE A C 1
ATOM 694 O O . ILE A 1 84 ? -5.890 -2.854 -8.995 1.00 86.44 84 ILE A O 1
ATOM 698 N N . SER A 1 85 ? -6.660 -0.928 -9.888 1.00 82.81 85 SER A N 1
ATOM 699 C CA . SER A 1 85 ? -7.807 -0.717 -9.005 1.00 82.81 85 SER A CA 1
ATOM 700 C C . SER A 1 85 ? -9.093 -0.633 -9.843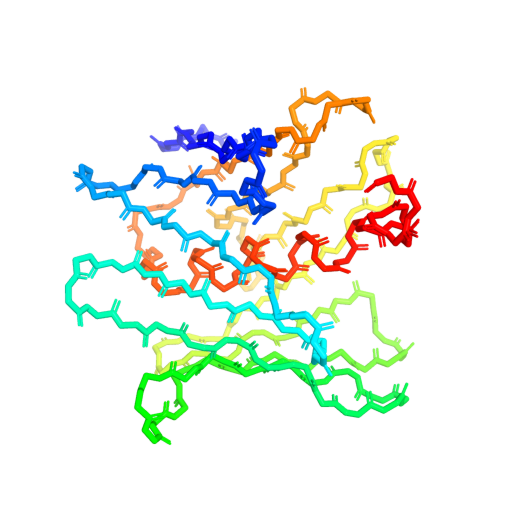 1.00 82.81 85 SER A C 1
ATOM 702 O O . SER A 1 85 ? -9.002 -0.496 -11.065 1.00 82.81 85 SER A O 1
ATOM 704 N N . PRO A 1 86 ? -10.297 -0.688 -9.244 1.00 76.69 86 PRO A N 1
ATOM 705 C CA . PRO A 1 86 ? -11.544 -0.679 -10.009 1.00 76.69 86 PRO A CA 1
ATOM 706 C C . PRO A 1 86 ? -11.753 0.613 -10.809 1.00 76.69 86 PRO A C 1
ATOM 708 O O . PRO A 1 86 ? -12.449 0.601 -11.818 1.00 76.69 86 PRO A O 1
ATOM 711 N N . SER A 1 87 ? -11.162 1.724 -10.361 1.00 76.25 87 SER A N 1
ATOM 712 C CA . SER A 1 87 ? -11.347 3.054 -10.946 1.00 76.25 87 SER A CA 1
ATOM 713 C C . SER A 1 87 ? -10.152 3.556 -11.757 1.00 76.25 87 SER A C 1
ATOM 715 O O . SER A 1 87 ? -10.296 4.538 -12.483 1.00 76.25 87 SER A O 1
ATOM 717 N N . SER A 1 88 ? -8.976 2.931 -11.647 1.00 80.75 88 SER A N 1
ATOM 718 C CA . SER A 1 88 ? -7.774 3.401 -12.342 1.00 80.75 88 SER A CA 1
ATOM 719 C C . SER A 1 88 ? -6.660 2.358 -12.425 1.00 80.75 88 SER A C 1
ATOM 721 O O . SER A 1 88 ? -6.538 1.465 -11.578 1.00 80.75 88 SER A O 1
ATOM 723 N N . VAL A 1 89 ? -5.806 2.534 -13.436 1.00 86.19 89 VAL A N 1
ATOM 724 C CA . VAL A 1 89 ? -4.516 1.851 -13.568 1.00 86.19 89 VAL A CA 1
ATOM 725 C C . VAL A 1 89 ? -3.414 2.865 -13.281 1.00 86.19 89 VAL A C 1
ATOM 727 O O . VAL A 1 89 ? -3.333 3.910 -13.920 1.00 86.19 89 VAL A O 1
ATOM 730 N N . MET A 1 90 ? -2.572 2.561 -12.304 1.00 89.69 90 MET A N 1
ATOM 731 C CA . MET A 1 90 ? -1.447 3.391 -11.875 1.00 89.69 90 MET A CA 1
ATOM 732 C C . MET A 1 90 ? -0.156 2.589 -11.960 1.00 89.69 90 MET A C 1
ATOM 734 O O . MET A 1 90 ? -0.187 1.365 -12.041 1.00 89.69 90 MET A O 1
ATOM 738 N N . ARG A 1 91 ? 0.987 3.263 -11.885 1.00 89.06 91 ARG A N 1
ATOM 739 C CA . ARG A 1 91 ? 2.298 2.618 -11.795 1.00 89.06 91 ARG A CA 1
ATOM 740 C C . ARG A 1 91 ? 3.011 3.050 -10.536 1.00 89.06 91 ARG A C 1
ATOM 742 O O . ARG A 1 91 ? 3.037 4.230 -10.208 1.00 89.06 91 ARG A O 1
ATOM 749 N N . ALA A 1 92 ? 3.594 2.095 -9.831 1.00 86.94 92 ALA A N 1
ATOM 750 C CA . ALA A 1 92 ? 4.592 2.367 -8.816 1.00 86.94 92 ALA A CA 1
ATOM 751 C C . ALA A 1 92 ? 5.974 2.248 -9.458 1.00 86.94 92 ALA A C 1
ATOM 753 O O . ALA A 1 92 ? 6.410 1.158 -9.832 1.00 86.94 92 ALA A O 1
ATOM 754 N N . GLU A 1 93 ? 6.660 3.375 -9.578 1.00 86.38 93 GLU A N 1
ATOM 755 C CA . GLU A 1 93 ? 7.999 3.464 -10.144 1.00 86.38 93 GLU A CA 1
ATOM 756 C C . GLU A 1 93 ? 9.013 3.636 -9.017 1.00 86.38 93 GLU A C 1
ATOM 758 O O . GLU A 1 93 ? 8.877 4.500 -8.144 1.00 86.38 93 GLU A O 1
ATOM 763 N N . ARG A 1 94 ? 10.047 2.790 -9.008 1.00 77.75 94 ARG A N 1
ATOM 764 C CA . ARG A 1 94 ? 11.161 2.961 -8.078 1.00 77.75 94 ARG A CA 1
ATOM 765 C C . ARG A 1 94 ? 12.137 3.949 -8.692 1.00 77.75 94 ARG A C 1
ATOM 767 O O . ARG A 1 94 ? 12.649 3.700 -9.775 1.00 77.75 94 ARG A O 1
ATOM 774 N N . ASN A 1 95 ? 12.451 5.025 -7.978 1.00 69.62 95 ASN A N 1
ATOM 775 C CA . ASN A 1 95 ? 13.474 5.964 -8.423 1.00 69.62 95 ASN A CA 1
ATOM 776 C C . ASN A 1 95 ? 14.851 5.528 -7.876 1.00 69.62 95 ASN A C 1
ATOM 778 O O . ASN A 1 95 ? 15.053 5.586 -6.658 1.00 69.62 95 ASN A O 1
ATOM 782 N N . PRO A 1 96 ? 15.788 5.062 -8.727 1.00 58.44 96 PRO A N 1
ATOM 783 C CA . PRO A 1 96 ? 17.101 4.595 -8.285 1.00 58.44 96 PRO A CA 1
ATOM 784 C C . PRO A 1 96 ? 18.100 5.737 -8.037 1.00 58.44 96 PRO A C 1
ATOM 786 O O . PRO A 1 96 ? 19.161 5.491 -7.474 1.00 58.44 96 PRO A O 1
ATOM 789 N N . LEU A 1 97 ? 17.787 6.975 -8.444 1.00 50.59 97 LEU A N 1
ATOM 790 C CA . LEU A 1 97 ? 18.724 8.107 -8.425 1.00 50.59 97 LEU A CA 1
ATOM 791 C C . LEU A 1 97 ? 18.844 8.793 -7.055 1.00 50.59 97 LEU A C 1
ATOM 793 O O . LEU A 1 97 ? 19.650 9.705 -6.890 1.00 50.59 97 LEU A O 1
ATOM 797 N N . ILE A 1 98 ? 18.060 8.374 -6.061 1.00 52.78 98 ILE A N 1
ATOM 798 C CA . ILE A 1 98 ? 18.092 8.935 -4.710 1.00 52.78 98 ILE A CA 1
ATOM 799 C C . ILE A 1 98 ? 18.693 7.872 -3.781 1.00 52.78 98 ILE A C 1
ATOM 801 O O . ILE A 1 98 ? 18.236 6.732 -3.761 1.00 52.78 98 ILE A O 1
ATOM 805 N N . PHE A 1 99 ? 19.687 8.253 -2.964 1.00 45.69 99 PHE A N 1
ATOM 806 C CA . PHE A 1 99 ? 20.283 7.413 -1.900 1.00 45.69 99 PHE A CA 1
ATOM 807 C C . PHE A 1 99 ? 19.233 6.756 -0.977 1.00 45.69 99 PHE A C 1
ATOM 809 O O . PHE A 1 99 ? 19.497 5.763 -0.304 1.00 45.69 99 PHE A O 1
ATOM 816 N N . LEU A 1 100 ? 18.024 7.314 -0.964 1.00 58.03 100 LEU A N 1
ATOM 817 C CA . LEU A 1 100 ? 16.812 6.763 -0.389 1.00 58.03 100 LEU A CA 1
ATOM 818 C C . LEU A 1 100 ? 15.966 6.188 -1.519 1.00 58.03 100 LEU A C 1
ATOM 820 O O . LEU A 1 100 ? 15.466 6.948 -2.341 1.00 58.03 100 LEU A O 1
ATOM 824 N N . SER A 1 101 ? 15.758 4.872 -1.546 1.00 71.06 101 SER A N 1
ATOM 825 C CA . SER A 1 101 ? 14.789 4.283 -2.475 1.00 71.06 101 SER A CA 1
ATOM 826 C C . SER A 1 101 ? 13.429 4.951 -2.256 1.00 71.06 101 SER A C 1
ATOM 828 O O . SER A 1 101 ? 12.828 4.774 -1.201 1.00 71.06 101 SER A O 1
ATOM 830 N N . THR A 1 102 ? 12.958 5.744 -3.219 1.00 81.06 102 THR A N 1
ATOM 831 C CA . THR A 1 102 ? 11.602 6.307 -3.207 1.00 81.06 102 THR A CA 1
ATOM 832 C C . THR A 1 102 ? 10.725 5.540 -4.179 1.00 81.06 102 THR A C 1
ATOM 834 O O . THR A 1 102 ? 11.217 4.989 -5.166 1.00 81.06 102 THR A O 1
ATOM 837 N N . VAL A 1 103 ? 9.429 5.508 -3.892 1.00 86.31 103 VAL A N 1
ATOM 838 C CA . VAL A 1 103 ? 8.414 4.968 -4.793 1.00 86.31 103 VAL A CA 1
ATOM 839 C C . VAL A 1 103 ? 7.508 6.119 -5.186 1.00 86.31 103 VAL A C 1
ATOM 841 O O . VAL A 1 103 ? 6.879 6.732 -4.321 1.00 86.31 103 VAL A O 1
ATOM 844 N N . ASP A 1 104 ? 7.472 6.410 -6.477 1.00 89.50 104 ASP A N 1
ATOM 845 C CA . ASP A 1 104 ? 6.565 7.389 -7.054 1.00 89.50 104 ASP A CA 1
ATOM 846 C C . ASP A 1 104 ? 5.349 6.626 -7.603 1.00 89.50 104 ASP A C 1
ATOM 848 O O . ASP A 1 104 ? 5.491 5.651 -8.339 1.00 89.50 104 ASP A O 1
ATOM 852 N N . LEU A 1 105 ? 4.150 7.019 -7.175 1.00 90.12 105 LEU A N 1
ATOM 853 C CA . LEU A 1 105 ? 2.889 6.512 -7.706 1.00 90.12 105 LEU A CA 1
ATOM 854 C C . LEU A 1 105 ? 2.443 7.457 -8.816 1.00 90.12 105 LEU A C 1
ATOM 856 O O . LEU A 1 105 ? 2.154 8.626 -8.547 1.00 90.12 105 LEU A O 1
ATOM 860 N N . VAL A 1 106 ? 2.388 6.950 -10.041 1.00 90.81 106 VAL A N 1
ATOM 861 C CA . VAL A 1 106 ? 2.116 7.739 -11.241 1.00 90.81 106 VAL A CA 1
ATOM 862 C C . VAL A 1 106 ? 0.881 7.236 -11.982 1.00 90.81 106 VAL A C 1
ATOM 864 O O . VAL A 1 106 ? 0.550 6.050 -11.946 1.00 90.81 106 VAL A O 1
ATOM 867 N N . HIS A 1 107 ? 0.202 8.143 -12.674 1.00 89.38 107 HIS A N 1
ATOM 868 C CA . HIS A 1 107 ? -0.862 7.834 -13.625 1.00 89.38 107 HIS A CA 1
ATOM 869 C C . HIS A 1 107 ? -0.573 8.585 -14.926 1.00 89.38 107 HIS A C 1
ATOM 871 O O . HIS A 1 107 ? -0.529 9.814 -14.955 1.00 89.38 107 HIS A O 1
ATOM 877 N N . GLY A 1 108 ? -0.288 7.844 -16.000 1.00 86.56 108 GLY A N 1
ATOM 878 C CA . GLY A 1 108 ? 0.271 8.436 -17.215 1.00 86.56 108 GLY A CA 1
ATOM 879 C C . GLY A 1 108 ? 1.636 9.074 -16.933 1.00 86.56 108 GLY A C 1
ATOM 880 O O . GLY A 1 108 ? 2.580 8.370 -16.592 1.00 86.56 108 GLY A O 1
ATOM 881 N N . GLN A 1 109 ? 1.729 10.399 -17.071 1.00 85.94 109 GLN A N 1
ATOM 882 C CA . GLN A 1 109 ? 2.935 11.188 -16.765 1.00 85.94 109 GLN A CA 1
ATOM 883 C C . GLN A 1 109 ? 2.827 11.974 -15.445 1.00 85.94 109 GLN A C 1
ATOM 885 O O . GLN A 1 109 ? 3.761 12.677 -15.061 1.00 85.94 109 GLN A O 1
ATOM 890 N N . GLU A 1 110 ? 1.691 11.888 -14.750 1.00 89.88 110 GLU A N 1
ATOM 891 C CA . GLU A 1 110 ? 1.436 12.657 -13.536 1.00 89.88 110 GLU A CA 1
ATOM 892 C C . GLU A 1 110 ? 1.857 11.878 -12.285 1.00 89.88 110 GLU A C 1
ATOM 894 O O . GLU A 1 110 ? 1.468 10.724 -12.099 1.00 89.88 110 GLU A O 1
ATOM 899 N N . ILE A 1 111 ? 2.621 12.520 -11.393 1.00 90.69 111 ILE A N 1
ATOM 900 C CA . ILE A 1 111 ? 2.981 11.955 -10.085 1.00 90.69 111 ILE A CA 1
ATOM 901 C C . ILE A 1 111 ? 1.859 12.256 -9.092 1.00 90.69 111 ILE A C 1
ATOM 903 O O . ILE A 1 111 ? 1.706 13.386 -8.634 1.00 90.69 111 ILE A O 1
ATOM 907 N N . LEU A 1 112 ? 1.110 11.230 -8.704 1.00 91.88 112 LEU A N 1
ATOM 908 C CA . LEU A 1 112 ? -0.023 11.357 -7.789 1.00 91.88 112 LEU A CA 1
ATOM 909 C C . LEU A 1 112 ? 0.417 11.342 -6.323 1.00 91.88 112 LEU A C 1
ATOM 911 O O . LEU A 1 112 ? -0.120 12.076 -5.487 1.00 91.88 112 LEU A O 1
ATOM 915 N N . ALA A 1 113 ? 1.412 10.514 -6.003 1.00 91.81 113 ALA A N 1
ATOM 916 C CA . ALA A 1 113 ? 1.981 10.425 -4.668 1.00 91.81 113 ALA A CA 1
ATOM 917 C C . ALA A 1 113 ? 3.460 10.040 -4.707 1.00 91.81 113 ALA A C 1
ATOM 919 O O . ALA A 1 113 ? 3.917 9.344 -5.607 1.00 91.81 113 ALA A O 1
ATOM 920 N N . LYS A 1 114 ? 4.202 10.452 -3.682 1.00 91.62 114 LYS A N 1
ATOM 921 C CA . LYS A 1 114 ? 5.584 10.035 -3.442 1.00 91.62 114 LYS A CA 1
ATOM 922 C C . LYS A 1 114 ? 5.694 9.422 -2.063 1.00 91.62 114 LYS A C 1
ATOM 924 O O . LYS A 1 114 ? 5.340 10.054 -1.071 1.00 91.62 114 LYS A O 1
ATOM 929 N N . ILE A 1 115 ? 6.213 8.208 -1.997 1.00 89.12 115 ILE A N 1
ATOM 930 C CA . ILE A 1 115 ? 6.458 7.493 -0.753 1.00 89.12 115 ILE A CA 1
ATOM 931 C C . ILE A 1 115 ? 7.973 7.446 -0.575 1.00 89.12 115 ILE A C 1
ATOM 933 O O . ILE A 1 115 ? 8.704 7.015 -1.469 1.00 89.12 115 ILE A O 1
ATOM 937 N N . ALA A 1 116 ? 8.459 7.892 0.578 1.00 86.44 116 ALA A N 1
ATOM 938 C CA . ALA A 1 116 ? 9.878 7.881 0.909 1.00 86.44 116 ALA A CA 1
ATOM 939 C C . ALA A 1 116 ? 10.099 7.580 2.398 1.00 86.44 116 ALA A C 1
ATOM 941 O O . ALA A 1 116 ? 9.253 7.924 3.225 1.00 86.44 116 ALA A O 1
ATOM 942 N N . PRO A 1 117 ? 11.237 6.993 2.791 1.00 79.94 117 PRO A N 1
ATOM 943 C CA . PRO A 1 117 ? 11.640 7.007 4.191 1.00 79.94 117 PRO A CA 1
ATOM 944 C C . PRO A 1 117 ? 11.857 8.456 4.660 1.00 79.94 117 PRO A C 1
ATOM 946 O O . PRO A 1 117 ? 12.383 9.288 3.922 1.00 79.94 117 PRO A O 1
ATOM 949 N N . LYS A 1 118 ? 11.482 8.768 5.908 1.00 78.25 118 LYS A N 1
ATOM 950 C CA . LYS A 1 118 ? 11.757 10.085 6.513 1.00 78.25 118 LYS A CA 1
ATOM 951 C C . LYS A 1 118 ? 13.251 10.366 6.648 1.00 78.25 118 LYS A C 1
ATOM 953 O O . LYS A 1 118 ? 13.659 11.522 6.652 1.00 78.25 118 LYS A O 1
ATOM 958 N N . HIS A 1 119 ? 14.037 9.312 6.835 1.00 69.50 119 HIS A N 1
ATOM 959 C CA . HIS A 1 119 ? 15.475 9.374 7.031 1.00 69.50 119 HIS A CA 1
ATOM 960 C C . HIS A 1 119 ? 16.102 8.048 6.573 1.00 69.50 119 HIS A C 1
ATOM 962 O O . HIS A 1 119 ? 15.463 7.013 6.774 1.00 69.50 119 HIS A O 1
ATOM 968 N N . PRO A 1 120 ? 17.343 8.031 6.048 1.00 63.81 120 PRO A N 1
ATOM 969 C CA . PRO A 1 120 ? 18.010 6.800 5.591 1.00 63.81 120 PRO A CA 1
ATOM 970 C C . PRO A 1 120 ? 18.092 5.686 6.626 1.00 63.81 120 PRO A C 1
ATOM 972 O O . PRO A 1 120 ? 18.086 4.510 6.280 1.00 63.81 120 PRO A O 1
ATOM 975 N N . PHE A 1 121 ? 18.117 6.067 7.900 1.00 60.34 121 PHE A N 1
ATOM 976 C CA . PHE A 1 121 ? 18.240 5.144 9.025 1.00 60.34 121 PHE A CA 1
ATOM 977 C C . PHE A 1 121 ? 16.967 5.043 9.877 1.00 60.34 121 PHE A C 1
ATOM 979 O O . PHE A 1 121 ? 16.971 4.355 10.894 1.00 60.34 121 PHE A O 1
ATOM 986 N N . ALA A 1 122 ? 15.881 5.737 9.510 1.00 61.41 122 ALA A N 1
ATOM 987 C CA . ALA A 1 122 ? 14.625 5.663 10.253 1.00 61.41 122 ALA A CA 1
ATOM 988 C C . ALA A 1 122 ? 13.656 4.688 9.589 1.00 61.41 122 ALA A C 1
ATOM 990 O O . ALA A 1 122 ? 13.438 4.726 8.383 1.00 61.41 122 ALA A O 1
ATOM 991 N N . SER A 1 123 ? 12.972 3.892 10.407 1.00 69.06 123 SER A N 1
ATOM 992 C CA . SER A 1 123 ? 11.853 3.067 9.946 1.00 69.06 123 SER A CA 1
ATOM 993 C C . SER A 1 123 ? 10.593 3.887 9.647 1.00 69.06 123 SER A C 1
ATOM 995 O O . SER A 1 123 ? 9.615 3.322 9.191 1.00 69.06 123 SER A O 1
ATOM 997 N N . ALA A 1 124 ? 10.568 5.195 9.922 1.00 79.19 124 ALA A N 1
ATOM 998 C CA . ALA A 1 124 ? 9.412 6.038 9.629 1.00 79.19 124 ALA A CA 1
ATOM 999 C C . ALA A 1 124 ? 9.320 6.372 8.138 1.00 79.19 124 ALA A C 1
ATOM 1001 O O . ALA A 1 124 ? 10.320 6.707 7.500 1.00 79.19 124 ALA A O 1
ATOM 1002 N N . ILE A 1 125 ? 8.103 6.332 7.604 1.00 85.44 125 ILE A N 1
ATOM 1003 C CA . ILE A 1 125 ? 7.815 6.549 6.188 1.00 85.44 125 ILE A CA 1
ATOM 1004 C C . ILE A 1 125 ? 6.983 7.816 6.048 1.00 85.44 125 ILE A C 1
ATOM 1006 O O . ILE A 1 125 ? 6.113 8.098 6.866 1.00 85.44 125 ILE A O 1
ATOM 1010 N N . ARG A 1 126 ? 7.257 8.587 5.005 1.00 88.75 126 ARG A N 1
ATOM 1011 C CA . ARG A 1 126 ? 6.505 9.768 4.613 1.00 88.75 126 ARG A CA 1
ATOM 1012 C C . ARG A 1 126 ? 5.847 9.525 3.267 1.00 88.75 126 ARG A C 1
ATOM 1014 O O . ARG A 1 126 ? 6.486 9.058 2.328 1.00 88.75 126 ARG A O 1
ATOM 1021 N N . ILE A 1 127 ? 4.576 9.882 3.190 1.00 91.00 127 ILE A N 1
ATOM 1022 C CA . ILE A 1 127 ? 3.770 9.857 1.979 1.00 91.00 127 ILE A CA 1
ATOM 1023 C C . ILE A 1 127 ? 3.398 11.297 1.662 1.00 91.00 127 ILE A C 1
ATOM 1025 O O . ILE A 1 127 ? 2.766 11.983 2.462 1.00 91.00 127 ILE A O 1
ATOM 1029 N N . THR A 1 128 ? 3.796 11.756 0.491 1.00 92.50 128 THR A N 1
ATOM 1030 C CA . THR A 1 128 ? 3.471 13.075 -0.033 1.00 92.50 128 THR A CA 1
ATOM 1031 C C . THR A 1 128 ? 2.432 12.891 -1.126 1.00 92.50 128 THR A C 1
ATOM 1033 O O . THR A 1 128 ? 2.743 12.324 -2.169 1.00 92.50 128 THR A O 1
ATOM 1036 N N . LEU A 1 129 ? 1.204 13.339 -0.886 1.00 91.62 129 LEU A N 1
ATOM 1037 C CA . LEU A 1 129 ? 0.119 13.312 -1.864 1.00 91.62 129 LEU A CA 1
ATOM 1038 C C . LEU A 1 129 ? 0.116 14.618 -2.658 1.00 91.62 129 LEU A C 1
ATOM 1040 O O . LEU A 1 129 ? 0.171 15.705 -2.073 1.00 91.62 129 LEU A O 1
ATOM 1044 N N . PHE A 1 130 ? 0.024 14.510 -3.978 1.00 91.94 130 PHE A N 1
ATOM 1045 C CA . PHE A 1 130 ? -0.071 15.650 -4.891 1.00 91.94 130 PHE A CA 1
ATOM 1046 C C . PHE A 1 130 ? -1.483 15.849 -5.447 1.00 91.94 130 PHE A C 1
ATOM 1048 O O . PHE A 1 130 ? -1.814 16.962 -5.841 1.00 91.94 130 PHE A O 1
ATOM 1055 N N . THR A 1 131 ? -2.330 14.820 -5.383 1.00 88.62 131 THR A N 1
ATOM 1056 C CA . THR A 1 131 ? -3.754 14.880 -5.741 1.00 88.62 131 THR A CA 1
ATOM 1057 C C . THR A 1 131 ? -4.656 14.545 -4.545 1.00 88.62 131 THR A C 1
ATOM 1059 O O . THR A 1 131 ? -4.216 13.921 -3.573 1.00 88.62 131 THR A O 1
ATOM 1062 N N . ARG A 1 132 ? -5.921 14.980 -4.613 1.00 83.94 132 ARG A N 1
ATOM 1063 C CA . ARG A 1 132 ? -6.997 14.617 -3.675 1.00 83.94 132 ARG A CA 1
ATOM 1064 C C . ARG A 1 132 ? -7.738 13.349 -4.089 1.00 83.94 132 ARG A C 1
ATOM 1066 O O . ARG A 1 132 ? -8.370 12.729 -3.244 1.00 83.94 132 ARG A O 1
ATOM 1073 N N . ASP A 1 133 ? -7.629 12.958 -5.354 1.00 84.50 133 ASP A N 1
ATOM 1074 C CA . ASP A 1 133 ? -8.521 11.973 -5.974 1.00 84.50 133 ASP A CA 1
ATOM 1075 C C . ASP A 1 133 ? -8.028 10.527 -5.822 1.00 84.50 133 ASP A C 1
ATOM 1077 O O . ASP A 1 133 ? -8.519 9.616 -6.484 1.00 84.50 133 ASP A O 1
ATOM 1081 N N . LEU A 1 134 ? -7.038 10.294 -4.955 1.00 84.06 134 LEU A N 1
ATOM 1082 C CA . LEU A 1 134 ? -6.535 8.955 -4.675 1.00 84.06 134 LEU A CA 1
ATOM 1083 C C . LEU A 1 134 ? -7.435 8.249 -3.651 1.00 84.06 134 LEU A C 1
ATOM 1085 O O . LEU A 1 134 ? -7.525 8.718 -2.514 1.00 84.06 134 LEU A O 1
ATOM 1089 N N . PRO A 1 135 ? -8.028 7.089 -3.994 1.00 86.19 135 PRO A N 1
ATOM 1090 C CA . PRO A 1 135 ? -8.764 6.282 -3.029 1.00 86.19 135 PRO A CA 1
ATOM 1091 C C . PRO A 1 135 ? -7.873 5.879 -1.852 1.00 86.19 135 PRO A C 1
ATOM 1093 O O . PRO A 1 135 ? -6.695 5.543 -2.030 1.00 86.19 135 PRO A O 1
ATOM 1096 N N . THR A 1 136 ? -8.437 5.862 -0.644 1.00 86.25 136 THR A N 1
ATOM 1097 C CA . THR A 1 136 ? -7.707 5.475 0.567 1.00 86.25 136 THR A CA 1
ATOM 1098 C C . THR A 1 136 ? -7.083 4.085 0.422 1.00 86.25 136 THR A C 1
ATOM 1100 O O . THR A 1 136 ? -5.911 3.909 0.744 1.00 86.25 136 THR A O 1
ATOM 1103 N N . GLU A 1 137 ? -7.809 3.108 -0.124 1.00 86.81 137 GLU A N 1
ATOM 1104 C CA . GLU A 1 137 ? -7.335 1.740 -0.364 1.00 86.81 137 GLU A CA 1
ATOM 1105 C C . GLU A 1 137 ? -6.061 1.718 -1.214 1.00 86.81 137 GLU A C 1
ATOM 1107 O O . GLU A 1 137 ? -5.114 0.999 -0.896 1.00 86.81 137 GLU A O 1
ATOM 1112 N N . THR A 1 138 ? -6.007 2.553 -2.253 1.00 87.69 138 THR A N 1
ATOM 1113 C CA . THR A 1 138 ? -4.836 2.699 -3.121 1.00 87.69 138 THR A CA 1
ATOM 1114 C C . THR A 1 138 ? -3.640 3.234 -2.348 1.00 87.69 138 THR A C 1
ATOM 1116 O O . THR A 1 138 ? -2.540 2.696 -2.477 1.00 87.69 138 THR A O 1
ATOM 1119 N N . ILE A 1 139 ? -3.842 4.253 -1.507 1.00 86.19 139 ILE A N 1
ATOM 1120 C CA . ILE A 1 139 ? -2.779 4.809 -0.660 1.00 86.19 139 ILE A CA 1
ATOM 1121 C C . ILE A 1 139 ? -2.253 3.726 0.291 1.00 86.19 139 ILE A C 1
ATOM 1123 O O . ILE A 1 139 ? -1.045 3.500 0.367 1.00 86.19 139 ILE A O 1
ATOM 1127 N N . LEU A 1 140 ? -3.149 3.014 0.979 1.00 88.31 140 LEU A N 1
ATOM 1128 C CA . LEU A 1 140 ? -2.791 1.933 1.900 1.00 88.31 140 LEU A CA 1
ATOM 1129 C C . LEU A 1 140 ? -2.009 0.816 1.196 1.00 88.31 140 LEU A C 1
ATOM 1131 O O . LEU A 1 140 ? -0.988 0.343 1.705 1.00 88.31 140 LEU A O 1
ATOM 1135 N N . PHE A 1 141 ? -2.466 0.410 0.012 1.00 88.38 141 PHE A N 1
ATOM 1136 C CA . PHE A 1 141 ? -1.819 -0.618 -0.788 1.00 88.38 141 PHE A CA 1
ATOM 1137 C C . PHE A 1 141 ? -0.428 -0.189 -1.260 1.00 88.38 141 PHE A C 1
ATOM 1139 O O . PHE A 1 141 ? 0.533 -0.943 -1.091 1.00 88.38 141 PHE A O 1
ATOM 1146 N N . ALA A 1 142 ? -0.299 1.033 -1.782 1.00 85.50 142 ALA A N 1
ATOM 1147 C CA . ALA A 1 142 ? 0.969 1.587 -2.245 1.00 85.50 142 ALA A CA 1
ATOM 1148 C C . ALA A 1 142 ? 1.994 1.701 -1.104 1.00 85.50 142 ALA A C 1
ATOM 1150 O O . ALA A 1 142 ? 3.166 1.382 -1.295 1.00 85.50 142 ALA A O 1
ATOM 1151 N N . VAL A 1 143 ? 1.557 2.067 0.107 1.00 84.75 143 VAL A N 1
ATOM 1152 C CA . VAL A 1 143 ? 2.411 2.079 1.307 1.00 84.75 143 VAL A CA 1
ATOM 1153 C C . VAL A 1 143 ? 2.928 0.681 1.632 1.00 84.75 143 VAL A C 1
ATOM 1155 O O . VAL A 1 143 ? 4.131 0.498 1.816 1.00 84.75 143 VAL A O 1
ATOM 1158 N N . CYS A 1 144 ? 2.055 -0.327 1.659 1.00 84.19 144 CYS A N 1
ATOM 1159 C CA . CYS A 1 144 ? 2.471 -1.712 1.883 1.00 84.19 144 CYS A CA 1
ATOM 1160 C C . CYS A 1 144 ? 3.425 -2.227 0.809 1.00 84.19 144 CYS A C 1
ATOM 1162 O O . CYS A 1 144 ? 4.377 -2.949 1.127 1.00 84.19 144 CYS A O 1
ATOM 1164 N N . LEU A 1 145 ? 3.181 -1.866 -0.450 1.00 81.31 145 LEU A N 1
ATOM 1165 C CA . LEU A 1 145 ? 4.053 -2.207 -1.562 1.00 81.31 145 LEU A CA 1
ATOM 1166 C C . LEU A 1 145 ? 5.433 -1.570 -1.363 1.00 81.31 145 LEU A C 1
ATOM 1168 O O . LEU A 1 145 ? 6.428 -2.289 -1.356 1.00 81.31 145 LEU A O 1
ATOM 1172 N N . ALA A 1 146 ? 5.495 -0.268 -1.081 1.00 79.31 146 ALA A N 1
ATOM 1173 C CA . ALA A 1 146 ? 6.740 0.449 -0.818 1.00 79.31 146 ALA A CA 1
ATOM 1174 C C . ALA A 1 146 ? 7.524 -0.152 0.361 1.00 79.31 146 ALA A C 1
ATOM 1176 O O . ALA A 1 146 ? 8.707 -0.454 0.218 1.00 79.31 146 ALA A O 1
ATOM 1177 N N . ILE A 1 147 ? 6.863 -0.445 1.490 1.00 77.44 147 ILE A N 1
ATOM 1178 C CA . ILE A 1 147 ? 7.486 -1.134 2.636 1.00 77.44 147 ILE A CA 1
ATOM 1179 C C . ILE A 1 147 ? 8.069 -2.491 2.214 1.00 77.44 147 ILE A C 1
ATOM 1181 O O . ILE A 1 147 ? 9.174 -2.857 2.627 1.00 77.44 147 ILE A O 1
ATOM 1185 N N . SER A 1 148 ? 7.329 -3.242 1.395 1.00 75.50 148 SER A N 1
ATOM 1186 C CA . SER A 1 148 ? 7.734 -4.569 0.921 1.00 75.50 148 SER A CA 1
ATOM 1187 C C . SER A 1 148 ? 8.908 -4.515 -0.061 1.00 75.50 148 SER A C 1
ATOM 1189 O O . SER A 1 148 ? 9.698 -5.454 -0.096 1.00 75.50 148 SER A O 1
ATOM 1191 N N . LEU A 1 149 ? 9.030 -3.435 -0.840 1.00 72.25 149 LEU A N 1
ATOM 1192 C CA . LEU A 1 149 ? 10.128 -3.203 -1.783 1.00 72.25 149 LEU A CA 1
ATOM 1193 C C . LEU A 1 149 ? 11.385 -2.647 -1.107 1.00 72.25 149 LEU A C 1
ATOM 1195 O O . LEU A 1 149 ? 12.494 -2.947 -1.542 1.00 72.25 149 LEU A O 1
ATOM 1199 N N . TRP A 1 150 ? 11.228 -1.832 -0.061 1.00 69.62 150 TRP A N 1
ATOM 1200 C CA . TRP A 1 150 ? 12.358 -1.227 0.642 1.00 69.62 150 TRP A CA 1
ATOM 1201 C C . TRP A 1 150 ? 12.984 -2.115 1.684 1.00 69.62 150 TRP A C 1
ATOM 1203 O O . TRP A 1 150 ? 14.152 -1.908 1.969 1.00 69.62 150 TRP A O 1
ATOM 1213 N N . SER A 1 151 ? 12.241 -3.054 2.272 1.00 56.03 151 SER A N 1
ATOM 1214 C CA . SER A 1 151 ? 12.769 -3.925 3.320 1.00 56.03 151 SER A CA 1
ATOM 1215 C C . SER A 1 151 ? 13.871 -4.836 2.760 1.00 56.03 151 SER A C 1
ATOM 1217 O O . SER A 1 151 ? 13.541 -5.842 2.127 1.00 56.03 151 SER A O 1
ATOM 1219 N N . PRO A 1 152 ? 15.169 -4.589 3.035 1.00 45.16 152 PRO A N 1
ATOM 1220 C CA . PRO A 1 152 ? 16.221 -5.518 2.662 1.00 45.16 152 PRO A CA 1
ATOM 1221 C C . PRO A 1 152 ? 16.333 -6.557 3.779 1.00 45.16 152 PRO A C 1
ATOM 1223 O O . PRO A 1 152 ? 17.277 -6.532 4.550 1.00 45.16 152 PRO A O 1
ATOM 1226 N N . LEU A 1 153 ? 15.314 -7.399 3.983 1.00 38.50 153 LEU A N 1
ATOM 1227 C CA . LEU A 1 153 ? 15.399 -8.531 4.919 1.00 38.50 153 LEU A CA 1
ATOM 1228 C C . LEU A 1 153 ? 15.890 -8.277 6.387 1.00 38.50 153 LEU A C 1
ATOM 1230 O O . LEU A 1 153 ? 16.250 -9.276 7.011 1.00 38.50 153 LEU A O 1
ATOM 1234 N N . PRO A 1 154 ? 15.867 -7.094 7.063 1.00 38.25 154 PRO A N 1
ATOM 1235 C CA . PRO A 1 154 ? 16.474 -6.992 8.396 1.00 38.25 154 PRO A CA 1
ATOM 1236 C C . PRO A 1 154 ? 15.446 -7.220 9.514 1.00 38.25 154 PRO A C 1
ATOM 1238 O O . PRO A 1 154 ? 15.813 -7.514 10.644 1.00 38.25 154 PRO A O 1
ATOM 1241 N N . TRP A 1 155 ? 14.141 -7.168 9.221 1.00 39.53 155 TRP A N 1
ATOM 1242 C CA . TRP A 1 155 ? 13.077 -7.398 10.210 1.00 39.53 155 TRP A CA 1
ATOM 1243 C C . TRP A 1 155 ? 12.977 -8.865 10.670 1.00 39.53 155 TRP A C 1
ATOM 1245 O O . TRP A 1 155 ? 12.222 -9.162 11.599 1.00 39.53 155 TRP A O 1
ATOM 1255 N N . ARG A 1 156 ? 13.738 -9.775 10.036 1.00 35.50 156 ARG A N 1
ATOM 1256 C CA . ARG A 1 156 ? 13.901 -11.177 10.457 1.00 35.50 156 ARG A CA 1
ATOM 1257 C C . ARG A 1 156 ? 14.927 -11.369 11.579 1.00 35.50 156 ARG A C 1
ATOM 1259 O O . ARG A 1 156 ? 14.923 -12.431 12.186 1.00 35.50 156 ARG A O 1
ATOM 1266 N N . PHE A 1 157 ? 15.739 -10.362 11.901 1.00 30.94 157 PHE A N 1
ATOM 1267 C CA . PHE A 1 157 ? 16.763 -10.462 12.940 1.00 30.94 157 PHE A CA 1
ATOM 1268 C C . PHE A 1 157 ? 16.704 -9.248 13.869 1.00 30.94 157 PHE A C 1
ATOM 1270 O O . PHE A 1 157 ? 17.516 -8.335 13.760 1.00 30.94 157 PHE A O 1
ATOM 1277 N N . ARG A 1 158 ? 15.690 -9.223 14.739 1.00 32.59 158 ARG A N 1
ATOM 1278 C CA . ARG A 1 158 ? 15.692 -8.618 16.083 1.00 32.59 158 ARG A CA 1
ATOM 1279 C C . ARG A 1 158 ? 14.360 -8.904 16.773 1.00 32.59 158 ARG A C 1
ATOM 1281 O O . ARG A 1 158 ? 13.286 -8.788 16.120 1.00 32.59 158 ARG A O 1
#

Secondary structure (DSSP, 8-state):
---SEEEEEEEPPTT--SEEEEETTEEEEEEE-SSSSEEEEEETTEEEEEEEE-SSSEEEEEEETTEEEEEEEE-TT-SEEEEE-SS-EEEEEEETTSSS-EEEEEETTEEEEEEEESSTT-S-EEEEE--S---HHHHHHHHHHHHHHH--SGGG--

pLDDT: mean 78.27, std 13.84, range [30.94, 92.5]